Protein AF-A0A7C0X1D4-F1 (afdb_monomer)

Secondary structure (DSSP, 8-state):
-HHHHHT-PPPGGGGGSS-HHHHHHHHHHHHHHHHHHHHTHHHHHHHHHHHHHHHHHHHHTTSGGG---SSHHHHHHHHHHHHHHHHHHHHTT--SHHHHHHHHT-

Organism: NCBI:txid1839936

Solvent-accessible surface area (backbone atoms only — not comparable to full-atom values): 6097 Å² total; per-residue (Å²): 108,71,73,62,59,72,66,67,69,82,64,73,71,41,75,77,45,99,55,38,66,63,50,51,52,52,50,52,53,50,54,50,54,50,50,58,50,58,74,43,36,77,71,47,48,61,55,50,51,50,53,52,43,52,53,45,25,38,29,54,63,49,48,56,69,67,73,82,60,97,42,71,70,56,42,50,56,50,52,54,52,39,54,49,51,48,51,50,47,40,71,77,64,50,69,50,72,67,53,34,48,54,54,31,73,105

Mean predicted aligned error: 7.34 Å

Structure (mmCIF, N/CA/C/O backbone):
data_AF-A0A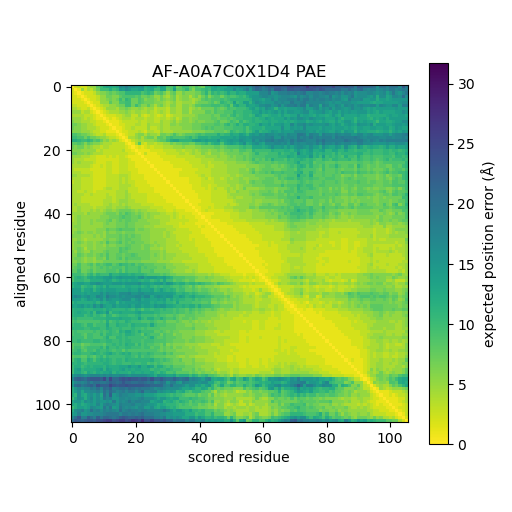7C0X1D4-F1
#
_entry.id   AF-A0A7C0X1D4-F1
#
loop_
_atom_site.group_PDB
_atom_site.id
_atom_site.type_symbol
_atom_site.label_atom_id
_atom_site.label_alt_id
_atom_site.label_comp_id
_atom_site.label_asym_id
_atom_site.label_entity_id
_atom_site.label_seq_id
_atom_site.pdbx_PDB_ins_code
_atom_site.Cartn_x
_atom_site.Cartn_y
_atom_site.Cartn_z
_atom_site.occupancy
_atom_site.B_iso_or_equiv
_atom_site.auth_seq_id
_atom_site.auth_comp_id
_atom_site.auth_asym_id
_atom_site.auth_atom_id
_atom_site.pdbx_PDB_model_num
ATOM 1 N N . MET A 1 1 ? 9.142 22.012 -8.149 1.00 71.56 1 MET A N 1
ATOM 2 C CA . MET A 1 1 ? 8.913 20.950 -9.158 1.00 71.56 1 MET A CA 1
ATOM 3 C C . MET A 1 1 ? 9.846 20.967 -10.360 1.00 71.56 1 MET A C 1
ATOM 5 O O . MET A 1 1 ? 10.319 19.892 -10.705 1.00 71.56 1 MET A O 1
ATOM 9 N N . GLY A 1 2 ? 10.146 22.113 -10.986 1.00 75.62 2 GLY A N 1
ATOM 10 C CA . GLY A 1 2 ? 10.956 22.148 -12.221 1.00 75.62 2 GLY A CA 1
ATOM 11 C C . GLY A 1 2 ? 12.312 21.432 -12.123 1.00 75.62 2 GLY A C 1
ATOM 12 O O . GLY A 1 2 ? 12.615 20.583 -12.953 1.00 75.62 2 GLY A O 1
ATOM 13 N N . LYS A 1 3 ? 13.075 21.682 -11.050 1.00 79.69 3 LYS A N 1
ATOM 14 C CA . LYS A 1 3 ? 14.381 21.038 -10.814 1.00 79.69 3 LYS A CA 1
ATOM 15 C C . LYS A 1 3 ? 14.288 19.517 -10.623 1.00 79.69 3 LYS A C 1
ATOM 17 O O . LYS A 1 3 ? 15.131 18.800 -11.135 1.00 79.69 3 LYS A O 1
ATOM 22 N N . LEU A 1 4 ? 13.254 19.029 -9.933 1.00 80.06 4 LEU A N 1
ATOM 23 C CA . LEU A 1 4 ? 13.037 17.593 -9.705 1.00 80.06 4 LEU A CA 1
ATOM 24 C C . LEU A 1 4 ? 12.686 16.873 -11.013 1.00 80.06 4 LEU A C 1
ATOM 26 O O . LEU A 1 4 ? 13.241 15.826 -11.316 1.00 80.06 4 LEU A O 1
ATOM 30 N N . MET A 1 5 ? 11.787 17.461 -11.804 1.00 82.06 5 MET A N 1
ATOM 31 C CA . MET A 1 5 ? 11.364 16.881 -13.080 1.00 82.06 5 MET A CA 1
ATOM 32 C C . MET A 1 5 ? 12.504 16.866 -14.102 1.00 82.06 5 MET A C 1
ATOM 34 O O . MET A 1 5 ? 12.615 15.918 -14.868 1.00 82.06 5 MET A O 1
ATOM 38 N N . ALA A 1 6 ? 13.400 17.856 -14.057 1.00 81.44 6 ALA A N 1
ATOM 39 C CA . ALA A 1 6 ? 14.607 17.880 -14.882 1.00 81.44 6 ALA A CA 1
ATOM 40 C C . ALA A 1 6 ? 15.618 16.766 -14.537 1.00 81.44 6 ALA A C 1
ATOM 42 O O . ALA A 1 6 ? 16.453 16.430 -15.369 1.00 81.44 6 ALA A O 1
ATOM 43 N N . MET A 1 7 ? 15.547 16.182 -13.334 1.00 84.38 7 MET A N 1
ATOM 44 C CA . MET A 1 7 ? 16.411 15.067 -12.920 1.00 84.38 7 MET A CA 1
ATOM 45 C C . MET A 1 7 ? 15.867 13.693 -13.342 1.00 84.38 7 MET A C 1
ATOM 47 O O . MET A 1 7 ? 16.593 12.705 -13.257 1.00 84.38 7 MET A O 1
ATOM 51 N N . LEU A 1 8 ? 14.608 13.604 -13.788 1.00 85.50 8 LEU A N 1
ATOM 52 C CA . LEU A 1 8 ? 13.982 12.347 -14.204 1.00 85.50 8 LEU A CA 1
ATOM 53 C C . LEU A 1 8 ? 14.352 12.017 -15.656 1.00 85.50 8 LEU A C 1
ATOM 55 O O . LEU A 1 8 ? 13.609 12.308 -16.591 1.00 85.50 8 LEU A O 1
ATOM 59 N N . SER A 1 9 ? 15.505 11.3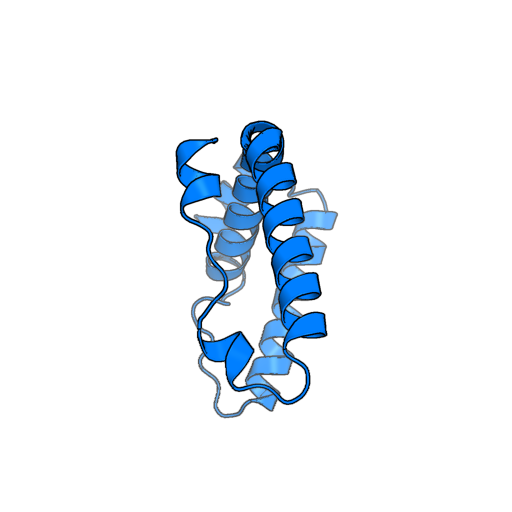82 -15.840 1.00 86.44 9 SER A N 1
ATOM 60 C CA . SER A 1 9 ? 15.945 10.820 -17.120 1.00 86.44 9 SER A CA 1
ATOM 61 C C . SER A 1 9 ? 15.475 9.373 -17.297 1.00 86.44 9 SER A C 1
ATOM 63 O O . SER A 1 9 ? 15.093 8.702 -16.338 1.00 86.44 9 SER A O 1
ATOM 65 N N . TYR A 1 10 ? 15.473 8.884 -18.540 1.00 88.88 10 TYR A N 1
ATOM 66 C CA . TYR A 1 10 ? 15.160 7.482 -18.815 1.00 88.88 10 TYR A CA 1
ATOM 67 C C . TYR A 1 10 ? 16.204 6.559 -18.168 1.00 88.88 10 TYR A C 1
ATOM 69 O O . TYR A 1 10 ? 17.404 6.810 -18.316 1.00 88.88 10 TYR A O 1
ATOM 77 N N . PRO A 1 11 ? 15.784 5.458 -17.522 1.00 87.31 11 PRO A N 1
ATOM 78 C CA . PRO A 1 11 ? 16.698 4.403 -17.115 1.00 87.31 11 PRO A CA 1
ATOM 79 C C . PRO A 1 11 ? 17.483 3.870 -18.317 1.00 87.31 11 PRO A C 1
ATOM 81 O O . PRO A 1 11 ? 16.899 3.535 -19.348 1.00 87.31 11 PRO A O 1
ATOM 84 N N . LEU A 1 12 ? 18.802 3.717 -18.171 1.00 88.62 12 LEU A N 1
ATOM 85 C CA . LEU A 1 12 ? 19.660 3.170 -19.232 1.00 88.62 12 LEU A CA 1
ATOM 86 C C . LEU A 1 12 ? 19.248 1.747 -19.649 1.00 88.62 12 LEU A C 1
ATOM 88 O O . LEU A 1 12 ? 19.453 1.345 -20.791 1.00 88.62 12 LEU A O 1
ATOM 92 N N . SER A 1 13 ? 18.602 1.007 -18.746 1.00 87.25 13 SER A N 1
ATOM 93 C CA . SER A 1 13 ? 18.068 -0.333 -19.002 1.00 87.25 13 SER A CA 1
ATOM 94 C C . SER A 1 13 ? 17.019 -0.383 -20.117 1.00 87.25 13 SER A C 1
ATOM 96 O O . SER A 1 13 ? 16.840 -1.443 -20.712 1.00 87.25 13 SER A O 1
ATOM 98 N N . ILE A 1 14 ? 16.358 0.737 -20.437 1.00 88.94 14 ILE A N 1
ATOM 99 C CA . ILE A 1 14 ? 15.369 0.821 -21.522 1.00 88.94 14 ILE A CA 1
ATOM 100 C C . ILE A 1 14 ? 16.009 0.547 -22.889 1.00 88.94 14 ILE A C 1
ATOM 102 O O . ILE A 1 14 ? 15.392 -0.079 -23.747 1.00 88.94 14 ILE A O 1
ATOM 106 N N . PHE A 1 15 ? 17.265 0.954 -23.087 1.00 86.88 15 PHE A N 1
ATOM 107 C CA . PHE A 1 15 ? 17.964 0.782 -24.363 1.00 86.88 15 PHE A CA 1
ATOM 108 C C . PHE A 1 15 ? 18.432 -0.658 -24.618 1.00 86.88 15 PHE A C 1
ATOM 110 O O . PHE A 1 15 ? 18.792 -0.981 -25.743 1.00 86.88 15 PHE A O 1
ATOM 117 N N . ASN A 1 16 ? 18.395 -1.525 -23.601 1.00 88.88 16 ASN A N 1
ATOM 118 C CA . ASN A 1 16 ? 18.745 -2.944 -23.714 1.00 88.88 16 ASN A CA 1
ATOM 119 C C . ASN A 1 16 ? 17.519 -3.852 -23.961 1.00 88.88 16 ASN A C 1
ATOM 121 O O . ASN A 1 16 ? 17.631 -5.075 -23.920 1.00 88.88 16 ASN A O 1
ATOM 125 N N . ARG A 1 17 ? 16.322 -3.276 -24.146 1.00 84.38 17 ARG A N 1
ATOM 126 C CA . ARG A 1 17 ? 15.083 -4.029 -24.399 1.00 84.38 17 ARG A CA 1
ATOM 127 C C . ARG A 1 17 ? 14.773 -4.128 -25.889 1.00 84.38 17 ARG A C 1
ATOM 129 O O . ARG A 1 17 ? 15.214 -3.307 -26.682 1.00 84.38 17 ARG A O 1
ATOM 136 N N . SER A 1 18 ? 13.968 -5.126 -26.255 1.00 84.50 18 SER A N 1
ATOM 137 C CA . SER A 1 18 ? 13.575 -5.404 -27.644 1.00 84.50 18 SER A CA 1
ATOM 138 C C . SER A 1 18 ? 12.751 -4.287 -28.294 1.00 84.50 18 SER A C 1
ATOM 140 O O . SER A 1 18 ? 12.815 -4.125 -29.508 1.00 84.50 18 SER A O 1
ATOM 142 N N . ASN A 1 19 ? 12.010 -3.499 -27.507 1.00 89.56 19 ASN A N 1
ATOM 143 C CA . ASN A 1 19 ? 11.278 -2.321 -27.981 1.00 89.56 19 ASN A CA 1
ATOM 144 C C . ASN A 1 19 ? 11.557 -1.088 -27.093 1.00 89.56 19 ASN A C 1
ATOM 146 O O . ASN A 1 19 ? 10.758 -0.773 -26.205 1.00 89.56 19 ASN A O 1
ATOM 150 N N . PRO A 1 20 ? 12.678 -0.377 -27.312 1.00 88.50 20 PRO A N 1
ATOM 151 C CA . PRO A 1 20 ? 13.054 0.780 -26.501 1.00 88.50 20 PRO A CA 1
ATOM 152 C C . PRO A 1 20 ? 12.059 1.943 -26.583 1.00 88.50 20 PRO A C 1
ATOM 154 O O . PRO A 1 20 ? 11.884 2.663 -25.604 1.00 88.50 20 PRO A O 1
ATOM 157 N N . GLU A 1 21 ? 11.402 2.148 -27.729 1.00 90.69 21 GLU A N 1
ATOM 158 C CA . GLU A 1 21 ? 10.465 3.266 -27.902 1.00 90.69 21 GLU A CA 1
ATOM 159 C C . GLU A 1 21 ? 9.184 3.079 -27.081 1.00 90.69 21 GLU A C 1
ATOM 161 O O . GLU A 1 21 ? 8.773 4.007 -26.383 1.00 90.69 21 GLU A O 1
ATOM 166 N N . GLY A 1 22 ? 8.617 1.867 -27.052 1.00 90.62 22 GLY A N 1
ATOM 167 C CA . GLY A 1 22 ? 7.443 1.579 -26.217 1.00 90.62 22 GLY A CA 1
ATOM 168 C C . GLY A 1 22 ? 7.720 1.745 -24.716 1.00 90.62 22 GLY A C 1
ATOM 169 O O . GLY A 1 22 ? 6.906 2.292 -23.973 1.00 90.62 22 GLY A O 1
ATOM 170 N N . GLU A 1 23 ? 8.908 1.348 -24.263 1.00 91.12 23 GLU A N 1
ATOM 171 C CA . GLU A 1 23 ? 9.350 1.524 -22.872 1.00 91.12 23 GLU A CA 1
ATOM 172 C C . GLU A 1 23 ? 9.577 3.005 -22.517 1.00 91.12 23 GLU A C 1
ATOM 174 O O . GLU A 1 23 ? 9.240 3.447 -21.415 1.00 91.12 23 GLU A O 1
ATOM 179 N N . LYS A 1 24 ? 10.087 3.814 -23.460 1.00 91.81 24 LYS A N 1
ATOM 180 C CA . LYS A 1 24 ? 10.176 5.273 -23.288 1.00 91.81 24 LYS A CA 1
ATOM 181 C C . LYS A 1 24 ? 8.792 5.902 -23.156 1.00 91.81 24 LYS A C 1
ATOM 183 O O . LYS A 1 24 ? 8.618 6.771 -22.302 1.00 91.81 24 LYS A O 1
ATOM 188 N N . GLU A 1 25 ? 7.822 5.503 -23.978 1.00 92.94 25 GLU A N 1
ATOM 189 C CA . GLU A 1 25 ? 6.443 5.999 -23.868 1.00 92.94 25 GLU A CA 1
ATOM 190 C C . GLU A 1 25 ? 5.814 5.630 -22.523 1.00 92.94 25 GLU A C 1
ATOM 192 O O . GLU A 1 25 ? 5.262 6.500 -21.843 1.00 92.94 25 GLU A O 1
ATOM 197 N N . PHE A 1 26 ?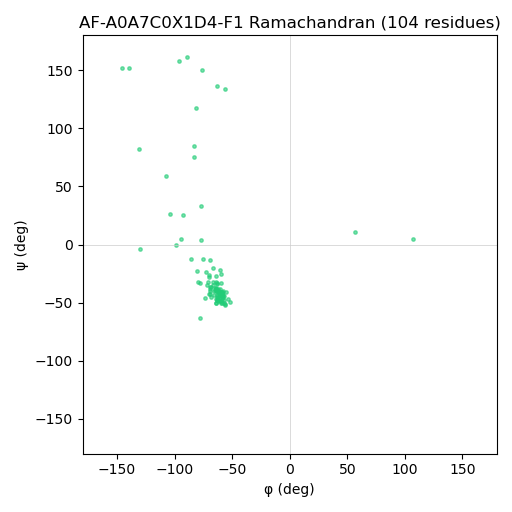 5.977 4.380 -22.087 1.00 91.12 26 PHE A N 1
ATOM 198 C 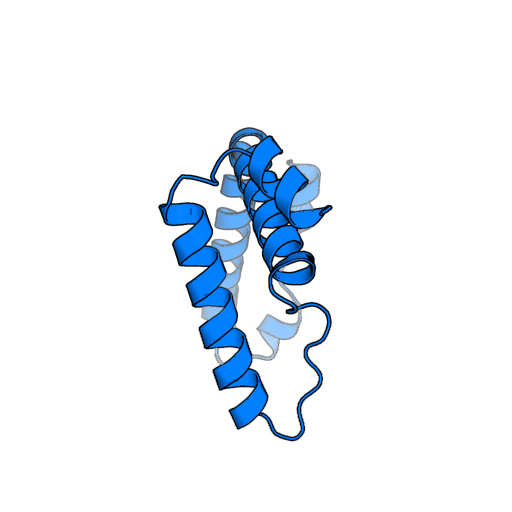CA . PHE A 1 26 ? 5.521 3.932 -20.773 1.00 91.12 26 PHE A CA 1
ATOM 199 C C . PHE A 1 26 ? 6.142 4.765 -19.642 1.00 91.12 26 PHE A C 1
ATOM 201 O O . PHE A 1 26 ? 5.425 5.283 -18.780 1.00 91.12 26 PHE A O 1
ATOM 208 N N . TYR A 1 27 ? 7.461 4.985 -19.682 1.00 92.44 27 TYR A N 1
ATOM 209 C CA . TYR A 1 27 ? 8.151 5.822 -18.701 1.00 92.44 27 TYR A CA 1
ATOM 210 C C . TYR A 1 27 ? 7.632 7.266 -18.693 1.00 92.44 27 TYR A C 1
ATOM 212 O O . TYR A 1 27 ? 7.381 7.821 -17.622 1.00 92.44 27 TYR A O 1
ATOM 220 N N . ARG A 1 28 ? 7.402 7.879 -19.865 1.00 92.19 28 ARG A N 1
ATOM 221 C CA . ARG A 1 28 ? 6.791 9.221 -19.945 1.00 92.19 28 ARG A CA 1
ATOM 222 C C . ARG A 1 28 ? 5.416 9.248 -19.280 1.00 92.19 28 ARG A C 1
ATOM 224 O O . ARG A 1 28 ? 5.115 10.199 -18.558 1.00 92.19 28 ARG A O 1
ATOM 231 N N . GLY A 1 29 ? 4.606 8.207 -19.478 1.00 94.19 29 GLY A N 1
ATOM 232 C CA . GLY A 1 29 ? 3.309 8.050 -18.817 1.00 94.19 29 GLY A CA 1
ATOM 233 C C . GLY A 1 29 ? 3.421 7.995 -17.289 1.00 94.19 29 GLY A C 1
ATOM 234 O O . GLY A 1 29 ? 2.658 8.665 -16.585 1.00 94.19 29 GLY A O 1
ATOM 235 N N . LEU A 1 30 ? 4.414 7.269 -16.768 1.00 93.25 30 LEU A N 1
ATOM 236 C CA . LEU A 1 30 ? 4.700 7.214 -15.332 1.00 93.25 30 LEU A CA 1
ATOM 237 C C . LEU A 1 30 ? 5.132 8.574 -14.778 1.00 93.25 30 LEU A C 1
ATOM 239 O O . LEU A 1 30 ? 4.593 9.014 -13.764 1.00 93.25 30 LEU A O 1
ATOM 243 N N . VAL A 1 31 ? 6.059 9.266 -15.449 1.00 92.44 31 VAL A N 1
ATOM 244 C CA . VAL A 1 31 ? 6.528 10.599 -15.031 1.00 92.44 31 VAL A CA 1
ATOM 245 C C . VAL A 1 31 ? 5.380 11.606 -15.029 1.00 92.44 31 VAL A C 1
ATOM 247 O O . VAL A 1 31 ? 5.246 12.382 -14.081 1.00 92.44 31 VAL A O 1
ATOM 250 N N . LYS A 1 32 ? 4.512 11.567 -16.047 1.00 92.75 32 LYS A N 1
ATOM 251 C CA . LYS A 1 32 ? 3.308 12.403 -16.106 1.00 92.75 32 LYS A CA 1
ATOM 252 C C . LYS A 1 32 ? 2.386 12.131 -14.914 1.00 92.75 32 LYS A C 1
ATOM 254 O O . LYS A 1 32 ? 2.036 13.063 -14.196 1.00 92.75 32 LYS A O 1
ATOM 259 N N . SER A 1 33 ? 2.077 10.862 -14.652 1.00 93.19 33 SER A N 1
ATOM 260 C CA . SER A 1 33 ? 1.222 10.457 -13.526 1.00 93.19 33 SER A CA 1
ATOM 261 C C . SER A 1 33 ? 1.819 10.856 -12.172 1.00 93.19 33 SER A C 1
ATOM 263 O O . SER A 1 33 ? 1.103 11.298 -11.274 1.00 93.19 33 SER A O 1
ATOM 265 N N . LEU A 1 34 ? 3.140 10.724 -12.015 1.00 91.50 34 LEU A N 1
ATOM 266 C CA . LEU A 1 34 ? 3.857 11.160 -10.821 1.00 91.50 34 LEU A CA 1
ATOM 267 C C . LEU A 1 34 ? 3.738 12.674 -10.635 1.00 91.50 34 LEU A C 1
ATOM 269 O O . LEU A 1 34 ? 3.440 13.127 -9.533 1.00 91.50 34 LEU A O 1
ATOM 273 N N . LYS A 1 35 ? 3.948 13.452 -11.702 1.00 90.88 35 LYS A N 1
ATOM 274 C CA . LYS A 1 35 ? 3.838 14.911 -11.665 1.00 90.88 35 LYS A CA 1
ATOM 275 C C . LYS A 1 35 ? 2.441 15.353 -11.235 1.00 90.88 35 LYS A C 1
ATOM 277 O O . LYS A 1 35 ? 2.334 16.125 -10.291 1.00 90.88 35 LYS A O 1
ATOM 282 N N . GLU A 1 36 ? 1.399 14.810 -11.859 1.00 92.06 36 GLU A N 1
ATOM 283 C CA . GLU A 1 36 ? 0.003 15.124 -11.525 1.00 92.06 36 GLU A CA 1
ATOM 284 C C . GLU A 1 36 ? -0.320 14.801 -10.057 1.00 92.06 36 GLU A C 1
ATOM 286 O O . GLU A 1 36 ? -0.967 15.585 -9.363 1.00 92.06 36 GLU A O 1
ATOM 291 N N . LYS A 1 37 ? 0.176 13.665 -9.547 1.00 90.56 37 LYS A N 1
ATOM 292 C CA . LYS A 1 37 ? -0.015 13.279 -8.142 1.00 90.56 37 LYS A CA 1
ATOM 293 C C . LYS A 1 37 ? 0.759 14.161 -7.165 1.00 90.56 37 LYS A C 1
ATOM 295 O O . LYS A 1 37 ? 0.254 14.445 -6.083 1.00 90.56 37 LYS A O 1
ATOM 300 N N . LEU A 1 38 ? 1.968 14.589 -7.528 1.00 89.88 38 LEU A N 1
ATOM 301 C CA . LEU A 1 38 ? 2.777 15.497 -6.713 1.00 89.88 38 LEU A CA 1
ATOM 302 C C . LEU A 1 38 ? 2.213 16.919 -6.697 1.00 89.88 38 LEU A C 1
ATOM 304 O O . LEU A 1 38 ? 2.334 17.600 -5.687 1.00 89.88 38 LEU A O 1
ATOM 308 N N . GLU A 1 39 ? 1.589 17.376 -7.780 1.00 91.44 39 GLU A N 1
ATOM 309 C CA . GLU A 1 39 ? 0.901 18.672 -7.798 1.00 91.44 39 GLU A CA 1
ATOM 310 C C . GLU A 1 39 ? -0.299 18.674 -6.843 1.00 91.44 39 GLU A C 1
ATOM 312 O O . GLU A 1 39 ? -0.495 19.637 -6.110 1.00 91.44 39 GLU A O 1
ATOM 317 N N . LYS A 1 40 ? -1.024 17.554 -6.755 1.00 93.00 40 LYS A N 1
ATOM 318 C CA . LYS A 1 40 ? -2.151 17.355 -5.827 1.00 93.00 40 LYS A CA 1
ATOM 319 C C . LYS A 1 40 ? -1.744 16.722 -4.490 1.00 93.00 40 LYS A C 1
ATOM 321 O O . LYS A 1 40 ? -2.540 16.035 -3.849 1.00 93.00 40 LYS A O 1
ATOM 326 N N . TRP A 1 41 ? -0.491 16.888 -4.062 1.00 91.06 41 TRP A N 1
ATOM 327 C CA . TRP A 1 41 ? 0.030 16.173 -2.889 1.00 91.06 41 TRP A CA 1
ATOM 328 C C . TRP A 1 41 ? -0.748 16.475 -1.600 1.00 91.06 41 TRP A C 1
ATOM 330 O O . TRP A 1 41 ? -0.885 15.583 -0.763 1.00 91.06 41 TRP A O 1
ATOM 340 N N . GLU A 1 42 ? -1.274 17.694 -1.444 1.00 92.88 42 GLU A N 1
ATOM 341 C CA . GLU A 1 42 ? -2.066 18.094 -0.273 1.00 92.88 42 GLU A CA 1
ATOM 342 C C . GLU A 1 42 ? -3.371 17.303 -0.169 1.00 92.88 42 GLU A C 1
ATOM 344 O O . GLU A 1 42 ? -3.731 16.883 0.927 1.00 92.88 42 GLU A O 1
ATOM 349 N N . GLU A 1 43 ? -4.021 17.011 -1.300 1.00 93.00 43 GLU A N 1
ATOM 350 C CA . GLU A 1 43 ? -5.227 16.174 -1.368 1.00 93.00 43 GLU A CA 1
ATOM 351 C C . GLU A 1 43 ? -4.909 14.705 -1.053 1.00 93.00 43 GLU A C 1
ATOM 353 O O . GLU A 1 43 ? -5.663 14.015 -0.367 1.00 93.00 43 GLU A O 1
ATOM 358 N N . TYR A 1 44 ? -3.760 14.210 -1.524 1.00 91.88 44 TYR A N 1
ATOM 359 C CA . TYR A 1 44 ? -3.359 12.818 -1.314 1.00 91.88 44 TYR A CA 1
ATOM 360 C C . TYR A 1 44 ? -2.757 12.546 0.065 1.00 91.88 44 TYR A C 1
ATOM 362 O O . TYR A 1 44 ? -2.786 11.404 0.529 1.00 91.88 44 TYR A O 1
ATOM 370 N N . LYS A 1 45 ? -2.225 13.562 0.749 1.00 91.88 45 LYS A N 1
ATOM 371 C CA . LYS A 1 45 ? -1.655 13.443 2.096 1.00 91.88 45 LYS A CA 1
ATOM 372 C C . LYS A 1 45 ? -2.640 12.856 3.124 1.00 91.88 45 LYS A C 1
ATOM 374 O O . LYS A 1 45 ? -2.251 11.885 3.780 1.00 91.88 45 LYS A O 1
ATOM 379 N N . PRO A 1 46 ? -3.879 13.365 3.292 1.00 91.88 46 PRO A N 1
ATOM 380 C CA . PRO A 1 46 ? -4.834 12.787 4.237 1.00 91.88 46 PRO A CA 1
ATOM 381 C C . PRO A 1 46 ? -5.238 11.363 3.842 1.00 91.88 46 PRO A C 1
ATOM 383 O O . PRO A 1 46 ? -5.294 10.493 4.707 1.00 91.88 46 PRO A O 1
ATOM 386 N N . ILE A 1 47 ? -5.416 11.089 2.545 1.00 91.25 47 ILE A N 1
ATOM 387 C CA . ILE A 1 47 ? -5.742 9.747 2.036 1.00 91.25 47 ILE A CA 1
ATOM 388 C C . ILE A 1 47 ? -4.629 8.755 2.388 1.00 91.25 47 ILE A C 1
ATOM 390 O O . ILE A 1 47 ? -4.892 7.689 2.941 1.00 91.25 47 ILE A O 1
ATOM 394 N N . ARG A 1 48 ? -3.368 9.119 2.127 1.00 92.56 48 ARG A N 1
ATOM 395 C CA . ARG A 1 48 ? -2.205 8.308 2.504 1.00 92.56 48 ARG A CA 1
ATOM 396 C C . ARG A 1 48 ? -2.167 8.075 4.012 1.00 92.56 48 ARG A C 1
ATOM 398 O O . ARG A 1 48 ? -1.940 6.946 4.434 1.00 92.56 48 ARG A O 1
ATOM 405 N N . SER A 1 49 ? -2.390 9.119 4.812 1.00 91.69 49 SER A N 1
ATOM 406 C CA . SER A 1 49 ? -2.400 8.986 6.270 1.00 91.69 49 SER A CA 1
ATOM 407 C C . SER A 1 49 ? -3.484 8.016 6.738 1.00 91.69 49 SER A C 1
ATOM 409 O O . SER A 1 49 ? -3.209 7.215 7.622 1.00 91.69 49 SER A O 1
ATOM 411 N N . MET A 1 50 ? -4.678 8.051 6.141 1.00 89.50 50 MET A N 1
ATOM 412 C CA . MET A 1 50 ? -5.760 7.116 6.459 1.00 89.50 50 MET A CA 1
ATOM 413 C C . MET A 1 50 ? -5.377 5.671 6.111 1.00 89.50 50 MET A C 1
ATOM 415 O O . MET A 1 50 ? -5.548 4.766 6.922 1.00 89.50 50 MET A O 1
ATOM 419 N N . ILE A 1 51 ? -4.787 5.457 4.931 1.00 90.88 51 ILE A N 1
ATOM 420 C CA . ILE A 1 51 ? -4.287 4.141 4.509 1.00 90.88 51 ILE A CA 1
ATOM 421 C C . ILE A 1 51 ? -3.231 3.613 5.494 1.00 90.88 51 ILE A C 1
ATOM 423 O O . ILE A 1 51 ?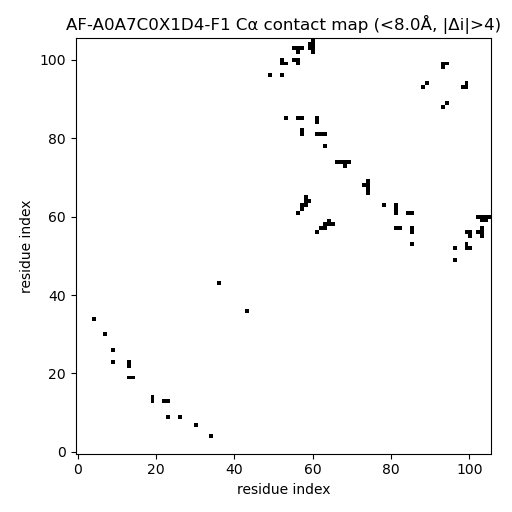 -3.265 2.439 5.861 1.00 90.88 51 ILE A O 1
ATOM 427 N N . GLU A 1 52 ? -2.305 4.462 5.947 1.00 91.88 52 GLU A N 1
ATOM 428 C CA . GLU A 1 52 ? -1.294 4.086 6.943 1.00 91.88 52 GLU A CA 1
ATOM 429 C C . GLU A 1 52 ? -1.919 3.659 8.279 1.00 91.88 52 GLU A C 1
ATOM 431 O O . GLU A 1 52 ? -1.480 2.658 8.849 1.00 91.88 52 GLU A O 1
ATOM 436 N N . GLU A 1 53 ? -2.959 4.351 8.756 1.00 90.06 53 GLU A N 1
ATOM 437 C CA . GLU A 1 53 ? -3.679 3.950 9.974 1.00 90.06 53 GLU A CA 1
ATOM 438 C C . GLU A 1 53 ? -4.422 2.616 9.798 1.00 90.06 53 GLU A C 1
ATOM 440 O O . GLU A 1 53 ? -4.326 1.749 10.668 1.00 90.06 53 GLU A O 1
ATOM 445 N N . ILE A 1 54 ? -5.055 2.370 8.644 1.00 90.56 54 ILE A N 1
ATOM 446 C CA . ILE A 1 54 ? -5.669 1.063 8.334 1.00 90.56 54 ILE A CA 1
ATOM 447 C C . ILE A 1 54 ? -4.615 -0.056 8.368 1.00 90.56 54 ILE A C 1
ATOM 449 O O . ILE A 1 54 ? -4.854 -1.127 8.928 1.00 90.56 54 ILE A O 1
ATOM 453 N N . PHE A 1 55 ? -3.422 0.171 7.808 1.00 90.94 55 PHE A N 1
ATOM 454 C CA . PHE A 1 55 ? -2.345 -0.822 7.857 1.00 90.94 55 PHE A CA 1
ATOM 455 C C . PHE A 1 55 ? -1.808 -1.057 9.270 1.00 90.94 55 PHE A C 1
ATOM 457 O O . PHE A 1 55 ? -1.432 -2.190 9.584 1.00 90.94 55 PHE A O 1
ATOM 464 N N . LYS A 1 56 ? -1.750 -0.025 10.121 1.00 90.25 56 LYS A N 1
ATOM 465 C CA . LYS A 1 56 ? -1.403 -0.195 11.538 1.00 90.25 56 LYS A CA 1
ATOM 466 C C . LYS A 1 56 ? -2.451 -1.042 12.246 1.00 90.25 56 LYS A C 1
ATOM 468 O O . LYS A 1 56 ? -2.077 -2.053 12.829 1.00 90.25 56 LYS A O 1
ATOM 473 N N . LEU A 1 57 ? -3.736 -0.713 12.100 1.00 89.88 57 LEU A N 1
ATOM 474 C CA . LEU A 1 57 ? -4.840 -1.506 12.640 1.00 89.88 57 LEU A CA 1
ATOM 475 C C . LEU A 1 57 ? -4.727 -2.978 12.222 1.00 89.88 57 LEU A C 1
ATOM 477 O O . LEU A 1 57 ? -4.763 -3.877 13.061 1.00 89.88 57 LEU A O 1
ATOM 481 N N . ALA A 1 58 ? -4.523 -3.229 10.929 1.00 91.06 58 ALA A N 1
ATOM 482 C CA . ALA A 1 58 ? -4.415 -4.578 10.393 1.00 91.06 58 ALA A CA 1
ATOM 483 C C . ALA A 1 58 ? -3.234 -5.363 11.003 1.00 91.06 58 ALA A C 1
ATOM 485 O O . ALA A 1 58 ? -3.339 -6.558 11.283 1.00 91.06 58 ALA A O 1
ATOM 486 N N . LYS A 1 59 ? -2.097 -4.696 11.234 1.00 90.06 59 LYS A N 1
ATOM 487 C CA . LYS A 1 59 ? -0.912 -5.312 11.847 1.00 90.06 59 LYS A CA 1
ATOM 488 C C . LYS A 1 59 ? -1.089 -5.558 13.343 1.00 90.06 59 LYS A C 1
ATOM 490 O O . LYS A 1 59 ? -0.734 -6.649 13.790 1.00 90.06 59 LYS A O 1
ATOM 495 N N . SER A 1 60 ? -1.595 -4.570 14.077 1.00 88.38 60 SER A N 1
ATOM 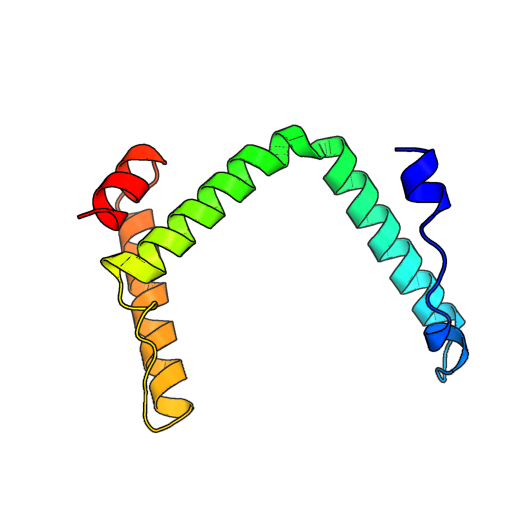496 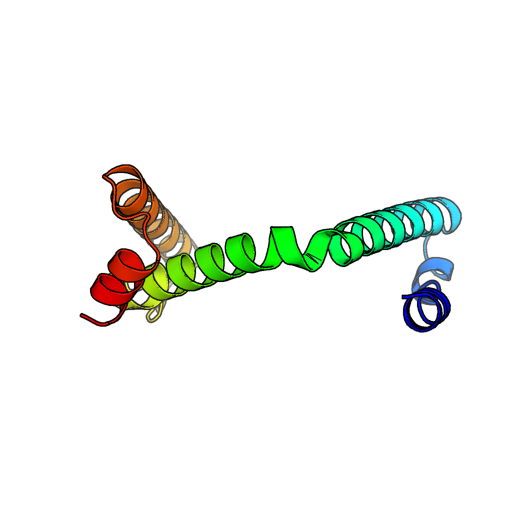C CA . SER A 1 60 ? -1.718 -4.596 15.536 1.00 88.38 60 SER A CA 1
ATOM 497 C C . SER A 1 60 ? -2.910 -5.438 15.986 1.00 88.38 60 SER A C 1
ATOM 499 O O . SER A 1 60 ? -2.721 -6.490 16.589 1.00 88.38 60 SER A O 1
ATOM 501 N N . ALA A 1 61 ? -4.125 -5.026 15.620 1.00 85.38 61 ALA A N 1
ATOM 502 C CA . ALA A 1 61 ? -5.367 -5.623 16.106 1.00 85.38 61 ALA A CA 1
ATOM 503 C C . ALA A 1 61 ? -5.720 -6.928 15.376 1.00 85.38 61 ALA A C 1
ATOM 505 O O . ALA A 1 61 ? -6.262 -7.856 15.969 1.00 85.38 61 ALA A O 1
ATOM 506 N N . PHE A 1 62 ? -5.367 -7.039 14.091 1.00 85.69 62 PHE A N 1
ATOM 507 C CA . PHE A 1 62 ? -5.684 -8.214 13.267 1.00 85.69 62 PHE A CA 1
ATOM 508 C C . PHE A 1 62 ? -4.477 -9.131 13.035 1.00 85.69 62 PHE A C 1
ATOM 510 O O . PHE A 1 62 ? -4.419 -9.850 12.043 1.00 85.69 62 PHE A O 1
ATOM 517 N N . SER A 1 63 ? -3.495 -9.137 13.944 1.00 84.31 63 SER A N 1
ATOM 518 C CA . SER A 1 63 ? -2.400 -10.124 13.980 1.00 84.31 63 SER A CA 1
ATOM 519 C C . SER A 1 63 ? -1.545 -10.257 12.706 1.00 84.31 63 SER A C 1
ATOM 521 O O . SER A 1 63 ? -0.712 -11.165 12.623 1.00 84.31 63 SER A O 1
ATOM 523 N N . LEU A 1 64 ? -1.662 -9.356 11.721 1.00 88.69 64 LEU A N 1
ATOM 524 C CA . LEU A 1 64 ? -0.848 -9.420 10.500 1.00 88.69 64 LEU A CA 1
ATOM 525 C C . LEU A 1 64 ? 0.630 -9.104 10.761 1.00 88.69 64 LEU A C 1
ATOM 527 O O . LEU A 1 64 ? 1.472 -9.391 9.912 1.00 88.69 64 LEU A O 1
ATOM 531 N N . LYS A 1 65 ? 0.970 -8.554 11.935 1.00 87.75 65 LYS A N 1
ATOM 532 C CA . LYS A 1 65 ? 2.361 -8.405 12.384 1.00 87.75 65 LYS A CA 1
ATOM 533 C C . LYS A 1 65 ? 3.053 -9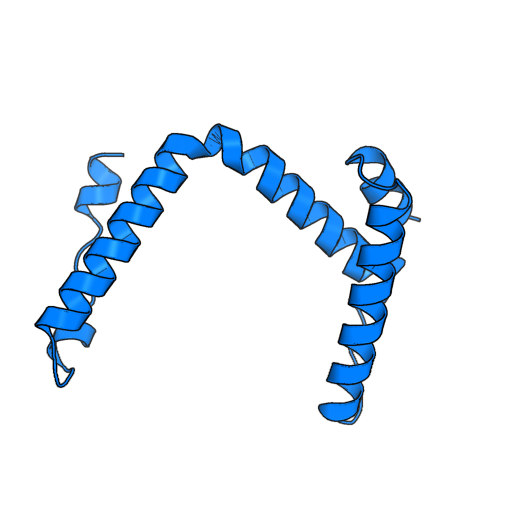.760 12.585 1.00 87.75 65 LYS A C 1
ATOM 535 O O . LYS A 1 65 ? 4.241 -9.873 12.308 1.00 87.75 65 LYS A O 1
ATOM 540 N N . ASN A 1 66 ? 2.309 -10.790 12.996 1.00 85.62 66 ASN A N 1
ATOM 541 C CA . ASN A 1 66 ? 2.829 -12.125 13.299 1.00 85.62 66 ASN A CA 1
ATOM 542 C C . ASN A 1 66 ? 2.426 -13.139 12.217 1.00 85.62 66 ASN A C 1
ATOM 544 O O . ASN A 1 66 ? 1.781 -14.155 12.481 1.00 85.62 66 ASN A O 1
ATOM 548 N N . LEU A 1 67 ? 2.833 -12.871 10.975 1.00 86.75 67 LEU A N 1
ATOM 549 C CA . LEU A 1 67 ? 2.521 -13.685 9.794 1.00 86.75 67 LEU A CA 1
ATOM 550 C C . LEU A 1 67 ? 3.371 -14.971 9.687 1.00 86.75 67 LEU A C 1
ATOM 552 O O . LEU A 1 67 ? 3.735 -15.401 8.596 1.00 86.75 67 LEU A O 1
ATOM 556 N N . HIS A 1 68 ? 3.744 -15.598 10.802 1.00 87.00 68 HIS A N 1
ATOM 557 C CA . HIS A 1 68 ? 4.538 -16.824 10.744 1.00 87.00 68 HIS A CA 1
ATOM 558 C C . HIS A 1 68 ? 3.645 -18.041 10.465 1.00 87.00 68 HIS A C 1
ATOM 560 O O . HIS A 1 68 ? 2.757 -18.366 11.258 1.00 87.00 68 HIS A O 1
ATOM 566 N N . ARG A 1 69 ? 3.861 -18.718 9.330 1.00 90.44 69 ARG A N 1
ATOM 567 C CA . ARG A 1 69 ? 3.114 -19.912 8.899 1.00 90.44 69 ARG A CA 1
ATOM 568 C C . ARG A 1 69 ? 4.018 -20.878 8.132 1.00 90.44 69 ARG A C 1
ATOM 570 O O . ARG A 1 69 ? 4.929 -20.450 7.436 1.00 90.44 69 ARG A O 1
ATOM 577 N N . TYR A 1 70 ? 3.694 -22.168 8.195 1.00 92.38 70 TYR A N 1
ATOM 578 C CA . TYR A 1 70 ? 4.502 -23.243 7.604 1.00 92.38 70 TYR A CA 1
ATOM 579 C C . TYR A 1 70 ? 4.455 -23.329 6.070 1.00 92.38 70 TYR A C 1
ATOM 581 O O . TYR A 1 70 ? 5.367 -23.883 5.467 1.00 92.38 70 TYR A O 1
ATOM 589 N N . THR A 1 71 ? 3.399 -22.825 5.420 1.00 96.19 71 THR A N 1
ATOM 590 C CA . THR A 1 71 ? 3.246 -22.896 3.954 1.00 96.19 71 THR A CA 1
ATOM 591 C C . THR A 1 71 ? 2.688 -21.603 3.375 1.00 96.19 71 THR A C 1
ATOM 593 O O . THR A 1 71 ? 1.883 -20.919 4.010 1.00 96.19 71 THR A O 1
ATOM 596 N N . GLU A 1 72 ? 3.030 -21.305 2.120 1.00 95.50 72 GLU A N 1
ATOM 597 C CA . GLU A 1 72 ? 2.483 -20.154 1.390 1.00 95.50 72 GLU A CA 1
ATOM 598 C C . GLU A 1 72 ? 0.947 -20.208 1.306 1.00 95.50 72 GLU A C 1
ATOM 600 O O . GLU A 1 72 ? 0.265 -19.202 1.502 1.00 95.50 72 GLU A O 1
ATOM 605 N N . ARG A 1 73 ? 0.371 -21.402 1.094 1.00 96.44 73 ARG A N 1
ATOM 606 C CA . ARG A 1 73 ? -1.090 -21.598 1.082 1.00 96.44 73 ARG A CA 1
ATOM 607 C C . ARG A 1 73 ? -1.725 -21.178 2.407 1.00 96.44 73 ARG A C 1
ATOM 609 O O . ARG A 1 73 ? -2.786 -20.556 2.409 1.00 96.44 73 ARG A O 1
ATOM 616 N N . SER A 1 74 ? -1.084 -21.516 3.524 1.00 94.38 74 SER A N 1
ATOM 617 C CA . SER A 1 74 ? -1.514 -21.101 4.858 1.00 94.38 74 SER A CA 1
ATOM 618 C C . SER A 1 74 ? -1.406 -19.584 5.039 1.00 94.38 74 SER A C 1
ATOM 620 O O . SER A 1 74 ? -2.339 -18.974 5.558 1.00 94.38 74 SER A O 1
ATOM 622 N N . VAL A 1 75 ? -0.310 -18.963 4.582 1.00 94.06 75 VAL A N 1
ATOM 623 C CA . VAL A 1 75 ? -0.153 -17.496 4.595 1.00 94.06 75 VAL A CA 1
ATOM 624 C C . VAL A 1 75 ? -1.291 -16.828 3.826 1.00 94.06 75 VAL A C 1
ATOM 626 O O . VAL A 1 75 ? -1.963 -15.965 4.380 1.00 94.06 75 VAL A O 1
ATOM 629 N N . LYS A 1 76 ? -1.571 -17.267 2.592 1.00 95.00 76 LYS A N 1
ATOM 630 C CA . LYS A 1 76 ? -2.635 -16.697 1.748 1.00 95.00 76 LYS A CA 1
ATOM 631 C C . LYS A 1 76 ? -3.997 -16.734 2.437 1.00 95.00 76 LYS A C 1
ATOM 633 O O . LYS A 1 76 ? -4.643 -15.699 2.553 1.00 95.00 76 LYS A O 1
ATOM 638 N N . LYS A 1 77 ? -4.408 -17.900 2.952 1.00 94.94 77 LYS A N 1
ATOM 639 C CA . LYS A 1 77 ? -5.684 -18.039 3.679 1.00 94.94 77 LYS A CA 1
ATOM 640 C C . LYS A 1 77 ? -5.756 -17.105 4.886 1.00 94.94 77 LYS A C 1
ATOM 642 O O . LYS A 1 77 ? -6.780 -16.464 5.099 1.00 94.94 77 LYS A O 1
ATOM 647 N N . PHE A 1 78 ? -4.666 -17.018 5.648 1.00 93.81 78 PHE A N 1
ATOM 648 C CA . PHE A 1 78 ? -4.588 -16.155 6.818 1.00 93.81 78 PHE A CA 1
ATOM 649 C C . PHE A 1 78 ? -4.713 -14.676 6.435 1.00 93.81 78 PHE A C 1
ATOM 651 O O . PHE A 1 78 ? -5.562 -13.987 6.990 1.00 93.81 78 PHE A O 1
ATOM 658 N N . VAL A 1 79 ? -3.940 -14.201 5.454 1.00 93.69 79 VAL A N 1
ATOM 659 C CA . VAL A 1 79 ? -4.009 -12.808 4.986 1.00 93.69 79 VAL A CA 1
ATOM 660 C C . VAL A 1 79 ? -5.402 -12.476 4.459 1.00 93.69 79 VAL A C 1
ATOM 662 O O . VAL A 1 79 ? -5.969 -11.475 4.882 1.00 93.69 79 VAL A O 1
ATOM 665 N N . CYS A 1 80 ? -5.985 -13.315 3.595 1.00 94.62 80 CYS A N 1
ATOM 666 C CA . CYS A 1 80 ? -7.323 -13.074 3.046 1.00 94.62 80 CYS A CA 1
ATOM 667 C C . CYS A 1 80 ? -8.382 -12.924 4.145 1.00 94.62 80 CYS A C 1
ATOM 669 O O . CYS A 1 80 ? -9.185 -11.996 4.087 1.00 94.62 80 CYS A O 1
ATOM 671 N N . LEU A 1 81 ? -8.358 -13.798 5.159 1.00 94.50 81 LEU A N 1
ATOM 672 C CA . LEU A 1 81 ? -9.286 -13.718 6.287 1.00 94.50 81 LEU A CA 1
ATOM 673 C C . LEU A 1 81 ? -9.118 -12.408 7.068 1.00 94.50 81 LEU A C 1
ATOM 675 O O . LEU A 1 81 ? -10.098 -11.723 7.330 1.00 94.50 81 LEU A O 1
ATOM 679 N N . HIS A 1 82 ? -7.889 -12.032 7.419 1.00 93.25 82 HIS A N 1
ATOM 680 C CA . HIS A 1 82 ? -7.657 -10.843 8.246 1.00 93.25 82 HIS A CA 1
ATOM 681 C C . HIS A 1 82 ? -7.914 -9.545 7.477 1.00 93.25 82 HIS A C 1
ATOM 683 O O . HIS A 1 82 ? -8.455 -8.605 8.047 1.00 93.25 82 HIS A O 1
ATOM 689 N N . VAL A 1 83 ? -7.613 -9.500 6.176 1.00 93.62 83 VAL A N 1
ATOM 690 C CA . VAL A 1 83 ? -7.981 -8.365 5.314 1.00 93.62 83 VAL A CA 1
ATOM 691 C C . VAL A 1 83 ? -9.502 -8.226 5.212 1.00 93.62 83 VAL A C 1
ATOM 693 O O . VAL A 1 83 ? -10.006 -7.108 5.288 1.00 93.62 83 VAL A O 1
ATOM 696 N N . LEU A 1 84 ? -10.243 -9.337 5.105 1.00 94.44 84 LEU A N 1
ATOM 697 C CA . LEU A 1 84 ? -11.708 -9.308 5.142 1.00 94.44 84 LEU A CA 1
ATOM 698 C C . LEU A 1 84 ? -12.222 -8.744 6.474 1.00 94.44 84 LEU A C 1
ATOM 700 O O . LEU A 1 84 ? -13.091 -7.879 6.468 1.00 94.44 84 LEU A O 1
ATOM 704 N N . LEU A 1 85 ? -11.665 -9.191 7.602 1.00 92.12 85 LEU A N 1
ATOM 705 C CA . LEU A 1 85 ? -12.053 -8.706 8.930 1.00 92.12 85 LEU A CA 1
ATOM 706 C C . LEU A 1 85 ? -11.779 -7.205 9.106 1.00 92.12 85 LEU A C 1
ATOM 708 O O . LEU A 1 85 ? -12.644 -6.490 9.606 1.00 92.12 85 LEU A O 1
ATOM 712 N N . VAL A 1 86 ? -10.628 -6.715 8.634 1.00 92.12 86 VAL A N 1
ATOM 713 C CA . VAL A 1 86 ? -10.322 -5.274 8.594 1.00 92.12 86 VAL A CA 1
ATOM 714 C C . VAL A 1 86 ? -11.359 -4.531 7.751 1.00 92.12 86 VAL A C 1
ATOM 716 O O . VAL A 1 86 ? -11.890 -3.515 8.189 1.00 92.12 86 VAL A O 1
ATOM 719 N N . GLY A 1 87 ? -11.687 -5.049 6.563 1.00 91.69 87 GLY A N 1
ATOM 720 C CA . GLY A 1 87 ? -12.696 -4.454 5.685 1.00 91.69 87 GLY A CA 1
ATOM 721 C C . GLY A 1 87 ? -14.083 -4.382 6.327 1.00 91.69 87 GLY A C 1
ATOM 722 O O . GLY A 1 87 ? -14.754 -3.356 6.216 1.00 91.69 87 GLY A O 1
ATOM 723 N N . ILE A 1 88 ? -14.495 -5.432 7.043 1.00 91.62 88 ILE A N 1
ATOM 724 C CA . ILE A 1 88 ? -15.750 -5.455 7.806 1.00 91.62 88 ILE A CA 1
ATOM 725 C C . ILE A 1 88 ? -15.717 -4.404 8.920 1.00 91.62 88 ILE A C 1
ATOM 727 O O . ILE A 1 88 ? -16.655 -3.623 9.028 1.00 91.62 88 ILE A O 1
ATOM 731 N N . ALA A 1 89 ? -14.638 -4.336 9.705 1.00 88.12 89 ALA A N 1
ATOM 732 C CA . ALA A 1 89 ? -14.502 -3.362 10.788 1.00 88.12 89 ALA A CA 1
ATOM 733 C C . ALA A 1 89 ? -14.611 -1.914 10.280 1.00 88.12 89 ALA A C 1
ATOM 735 O O . ALA A 1 89 ? -15.375 -1.122 10.829 1.00 88.12 89 ALA A O 1
ATOM 736 N N . VAL A 1 90 ? -13.925 -1.595 9.177 1.00 87.38 90 VAL A N 1
ATOM 737 C CA . VAL A 1 90 ? -14.018 -0.278 8.529 1.00 87.38 90 VAL A CA 1
ATOM 738 C C . VAL A 1 90 ? -15.436 -0.006 8.009 1.00 87.38 90 VAL A C 1
ATOM 740 O O . VAL A 1 90 ? -15.951 1.100 8.161 1.00 87.38 90 VAL A O 1
ATOM 743 N N . SER A 1 91 ? -16.098 -1.014 7.433 1.00 87.69 91 SER A N 1
ATOM 744 C CA . SER A 1 91 ? -17.456 -0.877 6.878 1.00 87.69 91 SER A CA 1
ATOM 745 C C . SER A 1 91 ? -18.536 -0.704 7.950 1.00 87.69 91 SER A C 1
ATOM 747 O O . SER A 1 91 ? -19.560 -0.081 7.685 1.00 87.69 91 SER A O 1
ATOM 749 N N . LEU A 1 92 ? -18.315 -1.229 9.158 1.00 86.12 92 LEU A N 1
ATOM 750 C CA . LEU A 1 92 ? -19.222 -1.091 10.303 1.00 86.12 92 LEU A CA 1
ATOM 751 C C . LEU A 1 92 ? -19.140 0.282 10.991 1.00 86.12 92 LEU A C 1
ATOM 753 O O . LEU A 1 92 ? -19.820 0.498 11.991 1.00 86.12 92 LEU A O 1
ATOM 757 N N . GLY A 1 93 ? -18.346 1.213 10.454 1.00 72.88 93 GLY A N 1
ATOM 758 C CA . GLY A 1 93 ? -18.294 2.601 10.914 1.00 72.88 93 GLY A CA 1
ATOM 759 C C . GLY A 1 93 ? -17.033 2.978 11.685 1.00 72.88 93 GLY A C 1
ATOM 760 O O . GLY A 1 93 ? -16.944 4.110 12.133 1.00 72.88 93 GLY A O 1
ATOM 761 N N . ILE A 1 94 ? -16.041 2.087 11.800 1.00 72.62 94 ILE A N 1
ATOM 762 C CA . ILE A 1 94 ? -14.715 2.434 12.338 1.00 72.62 94 ILE A CA 1
ATOM 763 C C . ILE A 1 94 ? -13.889 3.041 11.199 1.00 72.62 94 ILE A C 1
ATOM 765 O O . ILE A 1 94 ? -13.047 2.382 10.585 1.00 72.62 94 ILE A O 1
ATOM 769 N N . ASN A 1 95 ? -14.185 4.285 10.847 1.00 69.62 95 ASN A N 1
ATOM 770 C CA . ASN A 1 95 ? -13.583 4.952 9.692 1.00 69.62 95 ASN A CA 1
ATOM 771 C C . ASN A 1 95 ? -13.012 6.338 10.013 1.00 69.62 95 ASN A C 1
ATOM 773 O O . ASN A 1 95 ? -12.369 6.937 9.146 1.00 69.62 95 ASN A O 1
ATOM 777 N N . SER A 1 96 ? -13.176 6.827 11.245 1.00 78.88 96 SER A N 1
ATOM 778 C CA . SER A 1 96 ? -12.415 7.981 11.714 1.00 78.88 96 SER A CA 1
ATOM 779 C C . SER A 1 96 ? -10.978 7.581 12.050 1.00 78.88 96 SER A C 1
ATOM 781 O O . SER A 1 96 ? -10.679 6.448 12.441 1.00 78.88 96 SER A O 1
ATOM 783 N N . LYS A 1 97 ? -10.056 8.530 11.889 1.00 76.44 97 LYS A N 1
ATOM 784 C CA . LYS A 1 97 ? -8.632 8.289 12.130 1.00 76.44 97 LYS A CA 1
ATOM 785 C C . LYS A 1 97 ? -8.374 7.953 13.603 1.00 76.44 97 LYS A C 1
ATOM 787 O O . LYS A 1 97 ? -7.561 7.085 13.910 1.00 76.44 97 LYS A O 1
ATOM 792 N N . GLU A 1 98 ? -9.096 8.621 14.492 1.00 80.75 98 GLU A N 1
ATOM 793 C CA . GLU A 1 98 ? -9.004 8.498 15.941 1.00 80.75 98 GLU A CA 1
ATOM 794 C C . GLU A 1 98 ? -9.517 7.134 16.428 1.00 80.75 98 GLU A C 1
ATOM 796 O O . GLU A 1 98 ? -8.909 6.518 17.305 1.00 80.75 98 GLU A O 1
ATOM 801 N N . GLU A 1 99 ? -10.605 6.620 15.847 1.00 80.12 99 GLU A N 1
ATOM 802 C CA . GLU A 1 99 ? -11.125 5.287 16.179 1.00 80.12 99 GLU A CA 1
ATOM 803 C C . GLU A 1 99 ? -10.195 4.176 15.695 1.00 80.12 99 GLU A C 1
ATOM 805 O O . GLU A 1 99 ? -9.931 3.234 16.444 1.00 80.12 99 GLU A O 1
ATOM 810 N N . LEU A 1 100 ? -9.653 4.299 14.477 1.00 79.88 100 LEU A N 1
ATOM 811 C CA . LEU A 1 100 ? -8.668 3.349 13.955 1.00 79.88 100 LEU A CA 1
ATOM 812 C C . LEU A 1 100 ? -7.427 3.285 14.855 1.00 79.88 100 LEU A C 1
ATOM 814 O O . LEU A 1 100 ? -6.965 2.189 15.171 1.00 79.88 100 LEU A O 1
ATOM 818 N N . GLN A 1 101 ? -6.921 4.439 15.301 1.00 79.38 101 GLN A N 1
ATOM 819 C CA . GLN A 1 101 ? 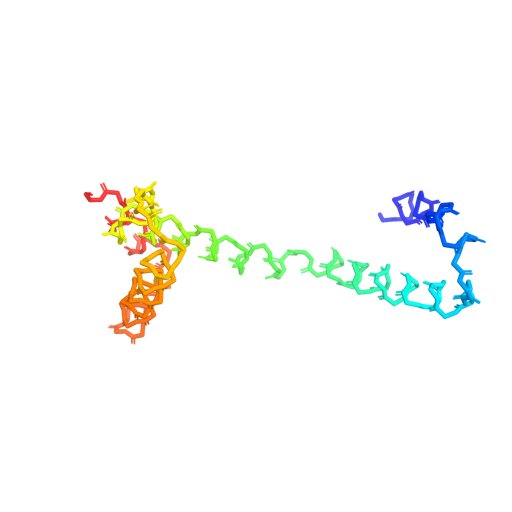-5.788 4.514 16.227 1.00 79.38 101 GLN A CA 1
ATOM 820 C C . GLN A 1 101 ? -6.109 3.874 17.576 1.00 79.38 101 GLN A C 1
ATOM 822 O O . GLN A 1 101 ? -5.357 3.015 18.029 1.00 79.38 101 GLN A O 1
ATOM 827 N N . ARG A 1 102 ? -7.260 4.200 18.174 1.00 83.19 102 ARG A N 1
ATOM 828 C CA . ARG A 1 102 ? -7.685 3.611 19.453 1.00 83.19 102 ARG A CA 1
ATOM 829 C C . ARG A 1 102 ? -7.738 2.088 19.428 1.00 83.19 102 ARG A C 1
ATOM 831 O O . ARG A 1 102 ? -7.365 1.462 20.410 1.00 83.19 102 ARG A O 1
ATOM 838 N N . ILE A 1 103 ? -8.226 1.495 18.339 1.00 80.25 103 ILE A N 1
ATOM 839 C CA . ILE A 1 103 ? -8.322 0.033 18.217 1.00 80.25 103 ILE A CA 1
ATOM 840 C C . ILE A 1 103 ? -6.955 -0.581 17.898 1.00 80.25 103 ILE A C 1
ATOM 842 O O . ILE A 1 103 ? -6.659 -1.688 18.335 1.00 80.25 103 ILE A O 1
ATOM 846 N N . ALA A 1 104 ? -6.107 0.123 17.147 1.00 77.19 104 ALA A N 1
ATOM 847 C CA . ALA A 1 104 ? -4.755 -0.336 16.844 1.00 77.19 104 ALA A CA 1
ATOM 848 C C . ALA A 1 104 ? -3.813 -0.311 18.063 1.00 77.19 104 ALA A C 1
ATOM 850 O O . ALA A 1 104 ? -2.830 -1.053 18.066 1.00 77.19 104 ALA A O 1
ATOM 851 N N . GLU A 1 105 ? -4.081 0.555 19.042 1.00 76.81 105 GLU A N 1
ATOM 852 C CA . GLU A 1 105 ? -3.282 0.758 20.261 1.00 76.81 105 GLU A CA 1
ATOM 853 C C . GLU A 1 105 ? -3.832 0.025 21.497 1.00 76.81 105 GLU A C 1
ATOM 855 O O . GLU A 1 105 ? -3.241 0.135 22.572 1.00 76.81 105 GLU A O 1
ATOM 860 N N . TRP A 1 106 ? -4.946 -0.702 21.351 1.00 60.78 106 TRP A N 1
ATOM 861 C CA . TRP A 1 106 ? -5.573 -1.480 22.424 1.00 60.78 106 TRP A CA 1
ATOM 862 C C . TRP A 1 106 ? -4.781 -2.739 22.800 1.00 60.78 106 TRP A C 1
ATOM 864 O O . TRP A 1 106 ? -4.134 -3.338 21.905 1.00 60.78 106 TRP A O 1
#

Foldseek 3Di:
DVVVLVPDDDDPVLVVDPDSPVSVVVSVVVSVVVVVCVVVVVVCVVVVLLVVLLVLLLVQQLVPVVLDDDDPVVSVVSVVVSVVVSVVCCVVPCRDSVSSVVNSVD

pLDDT: mean 88.06, std 6.38, range [60.78, 96.44]

Radius of gyration: 20.09 Å; Cα contacts (8 Å, |Δi|>4): 55; chains: 1; bounding box: 39×45×50 Å

Sequence (106 aa):
MGKLMAMLSYPLSIFNRSNPEGEKEFYRGLVKSLKEKLEKWEEYKPIRSMIEEIFKLAKSAFSLKNLHRYTERSVKKFVCLHVLLVGIAVSLGINSKEELQRIAEW